Protein AF-A0A7U7AYL2-F1 (afdb_monomer_lite)

Sequence (68 aa):
MGLETHIARRGSRYYFRIRVPDDLIGFFGRRELKRSLGTASQREARFRASQLRQIAYTGFRTLRIAAL

Foldseek 3Di:
DDLCVQWDDDPQWIKGKDADPPVCCVVVVDGMDIGTLPGSDPVSSSVSNVVVVVVRVVVSVVVVVVVD

Secondary structure (DSSP, 8-state):
--TTTTEEEETTEEEEEEEPPGGGHHHHSSSEEEEE---S-HHHHHHHHHHHHHHHHHHHHHHHHHT-

Radius of gyration: 13.04 Å; chains: 1; bounding box: 30×19×32 Å

Structure (mmCIF, N/CA/C/O backbone):
data_AF-A0A7U7AYL2-F1
#
_entry.id   AF-A0A7U7AYL2-F1
#
loop_
_atom_site.group_PDB
_atom_site.id
_atom_site.type_symbol
_atom_site.label_atom_id
_atom_site.label_alt_id
_atom_site.label_comp_id
_atom_site.label_asym_id
_atom_site.label_entity_id
_atom_site.label_seq_id
_atom_site.pdbx_PDB_ins_code
_atom_site.Cartn_x
_atom_site.Cartn_y
_atom_site.Cartn_z
_atom_site.occupancy
_atom_site.B_iso_or_equiv
_atom_site.auth_seq_id
_atom_site.auth_comp_id
_atom_site.auth_asym_id
_atom_site.auth_atom_id
_atom_site.pdbx_PDB_model_num
ATOM 1 N N . MET A 1 1 ? -17.841 5.427 -8.359 1.00 37.22 1 MET A N 1
ATOM 2 C CA . MET A 1 1 ? -16.472 4.966 -8.025 1.00 37.22 1 MET A CA 1
ATOM 3 C C . MET A 1 1 ? -16.231 5.224 -6.537 1.00 37.22 1 MET A C 1
ATOM 5 O O . MET A 1 1 ? -15.742 6.284 -6.173 1.00 37.22 1 MET A O 1
ATOM 9 N N . GLY A 1 2 ? -16.714 4.333 -5.664 1.00 36.00 2 GLY A N 1
ATOM 10 C CA . GLY A 1 2 ? -16.719 4.549 -4.211 1.00 36.00 2 GLY A CA 1
ATOM 11 C C . GLY A 1 2 ? -15.342 4.348 -3.569 1.00 36.00 2 GLY A C 1
ATOM 12 O O . GLY A 1 2 ? -14.563 3.514 -4.013 1.00 36.00 2 GLY A O 1
ATOM 13 N N . LEU A 1 3 ? -15.066 5.084 -2.490 1.00 44.78 3 LEU A N 1
ATOM 14 C CA . LEU A 1 3 ? -13.841 5.079 -1.664 1.00 44.78 3 LEU A CA 1
ATOM 15 C C . LEU A 1 3 ? -13.464 3.718 -1.024 1.00 44.78 3 LEU A C 1
ATOM 17 O O . LEU A 1 3 ? -12.541 3.646 -0.214 1.00 44.78 3 LEU A O 1
ATOM 21 N N . GLU A 1 4 ? -14.158 2.636 -1.372 1.00 55.25 4 GLU A N 1
ATOM 22 C CA . GLU A 1 4 ? -14.004 1.297 -0.793 1.00 55.25 4 GLU A CA 1
ATOM 23 C C . GLU A 1 4 ? -13.010 0.410 -1.564 1.00 55.25 4 GLU A C 1
ATOM 25 O O . GLU A 1 4 ? -12.634 -0.654 -1.084 1.00 55.25 4 GLU A O 1
ATOM 30 N N . THR A 1 5 ? -12.508 0.857 -2.723 1.00 72.88 5 THR A N 1
ATOM 31 C CA . THR A 1 5 ? -11.709 0.038 -3.660 1.00 72.88 5 THR A CA 1
ATOM 32 C C . THR A 1 5 ? -10.410 -0.533 -3.075 1.00 72.88 5 THR A C 1
ATOM 34 O O . THR A 1 5 ? -9.929 -1.568 -3.534 1.00 72.88 5 THR A O 1
ATOM 37 N N . HIS A 1 6 ? -9.832 0.109 -2.055 1.00 86.88 6 HIS A N 1
ATOM 38 C CA . HIS A 1 6 ? -8.524 -0.277 -1.507 1.00 86.88 6 HIS A CA 1
ATOM 39 C C . HIS A 1 6 ? -8.572 -0.871 -0.105 1.00 86.88 6 HIS A C 1
ATOM 41 O O . HIS A 1 6 ? -7.517 -1.122 0.475 1.00 86.88 6 HIS A O 1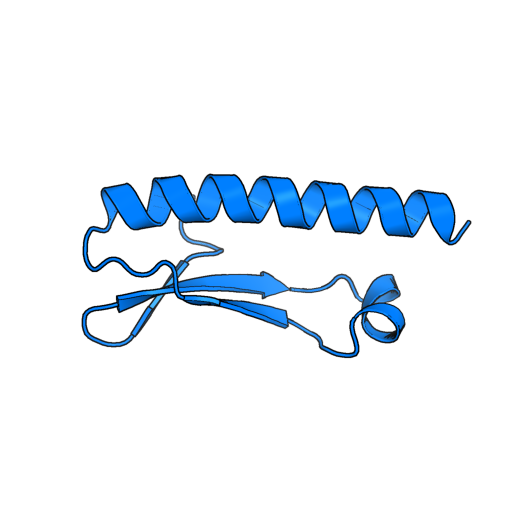
ATOM 47 N N . ILE A 1 7 ? -9.760 -1.083 0.463 1.00 92.62 7 ILE A N 1
ATOM 48 C CA . ILE A 1 7 ? -9.904 -1.593 1.826 1.00 92.62 7 ILE A CA 1
ATOM 49 C C . ILE A 1 7 ? -10.626 -2.931 1.779 1.00 92.62 7 ILE A C 1
ATOM 51 O O . ILE A 1 7 ? -11.722 -3.046 1.247 1.00 92.62 7 ILE A O 1
ATOM 55 N N . ALA A 1 8 ? -10.021 -3.946 2.381 1.00 91.62 8 ALA A N 1
ATOM 56 C CA . ALA A 1 8 ? -10.638 -5.243 2.596 1.00 91.62 8 ALA A CA 1
ATOM 57 C C . ALA A 1 8 ? -10.764 -5.504 4.098 1.00 91.62 8 ALA A C 1
ATOM 59 O O . ALA A 1 8 ? -9.798 -5.344 4.847 1.00 91.62 8 ALA A O 1
ATOM 60 N N . ARG A 1 9 ? -11.943 -5.936 4.547 1.00 90.62 9 ARG A N 1
ATOM 61 C CA . ARG A 1 9 ? -12.136 -6.423 5.915 1.00 90.62 9 ARG A CA 1
ATOM 62 C C . ARG A 1 9 ? -11.850 -7.923 5.961 1.00 90.62 9 ARG A C 1
ATOM 64 O O . ARG A 1 9 ? -12.372 -8.678 5.147 1.00 90.62 9 ARG A O 1
ATOM 71 N N . ARG A 1 10 ? -11.037 -8.363 6.921 1.00 88.50 10 ARG A N 1
ATOM 72 C CA . ARG A 1 10 ? -10.859 -9.781 7.264 1.00 88.50 10 ARG A CA 1
ATOM 73 C C . ARG A 1 10 ? -11.057 -9.944 8.767 1.00 88.50 10 ARG A C 1
ATOM 75 O O . ARG A 1 10 ? -10.229 -9.495 9.558 1.00 88.50 10 ARG A O 1
ATOM 82 N N . GLY A 1 11 ? -12.175 -10.558 9.148 1.00 89.19 11 GLY A N 1
ATOM 83 C CA . GLY A 1 11 ? -12.595 -10.656 10.545 1.00 89.19 11 GLY A CA 1
ATOM 84 C C . GLY A 1 11 ? -12.752 -9.273 11.185 1.00 89.19 11 GLY A C 1
ATOM 85 O O . GLY A 1 11 ? -13.495 -8.417 10.693 1.00 89.19 11 GLY A O 1
ATOM 86 N N . SER A 1 12 ? -12.018 -9.041 12.272 1.00 89.50 12 SER A N 1
ATOM 87 C CA . SER A 1 12 ? -12.005 -7.773 13.007 1.00 89.50 12 SER A CA 1
ATOM 88 C C . SER A 1 12 ? -10.995 -6.749 12.483 1.00 89.50 12 SER A C 1
ATOM 90 O O . SER A 1 12 ? -10.934 -5.652 13.022 1.00 89.50 12 SER A O 1
ATOM 92 N N . ARG A 1 13 ? -10.195 -7.057 11.452 1.00 92.00 13 ARG A N 1
ATOM 93 C CA . ARG A 1 13 ? -9.135 -6.157 10.966 1.00 92.00 13 ARG A CA 1
ATOM 94 C C . ARG A 1 13 ? -9.371 -5.692 9.539 1.00 92.00 13 ARG A C 1
ATOM 96 O O . ARG A 1 13 ? -9.808 -6.456 8.675 1.00 92.00 13 ARG A O 1
ATOM 103 N N . TYR A 1 14 ? -9.005 -4.441 9.283 1.00 95.19 14 TYR A N 1
ATOM 104 C CA . TYR A 1 14 ? -8.945 -3.890 7.937 1.00 95.19 14 TYR A CA 1
ATOM 105 C C . TYR A 1 14 ? -7.548 -4.031 7.326 1.00 95.19 14 TYR A C 1
ATOM 107 O O . TYR A 1 14 ? -6.525 -3.935 8.006 1.00 95.19 14 TYR A O 1
ATOM 115 N N . TYR A 1 15 ? -7.518 -4.238 6.015 1.00 96.00 15 TYR A N 1
ATOM 116 C CA . TYR A 1 15 ? -6.321 -4.359 5.196 1.00 96.00 15 TYR A CA 1
ATOM 117 C C . TYR A 1 15 ? -6.416 -3.399 4.019 1.00 96.00 15 TYR A C 1
ATOM 119 O O . TYR A 1 15 ? -7.465 -3.274 3.395 1.00 96.00 15 TYR A O 1
ATOM 127 N N . PHE A 1 16 ? -5.301 -2.762 3.699 1.00 96.25 16 PHE A N 1
ATOM 128 C CA . PHE A 1 16 ? -5.099 -2.026 2.470 1.00 96.25 16 PHE A CA 1
ATOM 129 C C . PHE A 1 16 ? -4.676 -2.985 1.360 1.00 96.25 16 PHE A C 1
ATOM 131 O O . PHE A 1 16 ? -3.832 -3.858 1.589 1.00 96.25 16 PHE A O 1
ATOM 138 N N . ARG A 1 17 ? -5.238 -2.803 0.167 1.00 95.38 17 ARG A N 1
ATOM 139 C CA . ARG A 1 17 ? -4.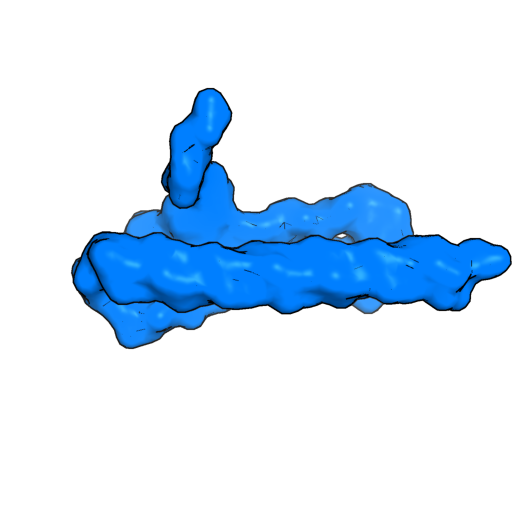846 -3.507 -1.053 1.00 95.38 17 ARG A CA 1
ATOM 140 C C . ARG A 1 17 ? -4.834 -2.563 -2.250 1.00 95.38 17 ARG A C 1
ATOM 142 O O . ARG A 1 17 ? -5.775 -1.800 -2.466 1.00 95.38 17 ARG A O 1
ATOM 149 N N . ILE A 1 18 ? -3.787 -2.633 -3.059 1.00 95.00 18 ILE A N 1
ATOM 150 C CA . ILE A 1 18 ? -3.703 -1.900 -4.323 1.00 95.00 18 ILE A CA 1
ATOM 151 C C . ILE A 1 18 ? -2.964 -2.741 -5.355 1.00 95.00 18 ILE A C 1
ATOM 153 O O . ILE A 1 18 ? -1.956 -3.375 -5.043 1.00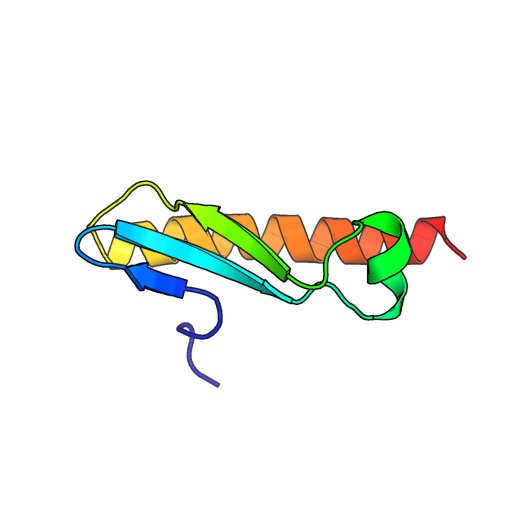 95.00 18 ILE A O 1
ATOM 157 N N . ARG A 1 19 ? -3.479 -2.769 -6.586 1.00 94.88 19 ARG A N 1
ATOM 158 C CA . ARG A 1 19 ? -2.795 -3.441 -7.692 1.00 94.88 19 ARG A CA 1
ATOM 159 C C . ARG A 1 19 ? -1.508 -2.698 -8.029 1.00 94.88 19 ARG A C 1
ATOM 161 O O . ARG A 1 19 ? -1.494 -1.468 -8.051 1.00 94.88 19 ARG A O 1
ATOM 168 N N . VAL A 1 20 ? -0.457 -3.460 -8.297 1.00 95.06 20 VAL A N 1
ATOM 169 C CA . VAL A 1 20 ? 0.763 -2.936 -8.909 1.00 95.06 20 VAL A CA 1
ATOM 170 C C . VAL A 1 20 ? 0.490 -2.789 -10.410 1.00 95.06 20 VAL A C 1
ATOM 172 O O . VAL A 1 20 ? -0.092 -3.709 -10.991 1.00 95.06 20 VAL A O 1
ATOM 175 N N . PRO A 1 21 ? 0.836 -1.652 -11.037 1.00 94.69 21 PRO A N 1
ATOM 176 C CA . PRO A 1 21 ? 0.740 -1.508 -12.486 1.00 94.69 21 PRO A CA 1
ATOM 177 C C . PRO A 1 21 ? 1.586 -2.547 -13.223 1.00 94.69 21 PRO A C 1
ATOM 179 O O . PRO A 1 21 ? 2.652 -2.898 -12.729 1.00 94.69 21 PRO A O 1
ATOM 182 N N . ASP A 1 22 ? 1.123 -3.020 -14.383 1.00 94.50 22 ASP A N 1
ATOM 183 C CA . ASP A 1 22 ? 1.746 -4.141 -15.107 1.00 94.50 22 ASP A CA 1
ATOM 184 C C . ASP A 1 22 ? 3.230 -3.892 -15.419 1.00 94.50 22 ASP A C 1
ATOM 186 O O . ASP A 1 22 ? 4.085 -4.717 -15.100 1.00 94.50 22 ASP A O 1
ATOM 190 N N . ASP A 1 23 ? 3.535 -2.671 -15.867 1.00 94.00 23 ASP A N 1
ATOM 191 C CA . ASP A 1 23 ? 4.887 -2.176 -16.136 1.00 94.00 23 ASP A CA 1
ATOM 192 C C . ASP A 1 23 ? 5.816 -2.211 -14.911 1.00 94.00 23 ASP A C 1
ATOM 194 O O . ASP A 1 23 ? 7.031 -2.323 -15.046 1.00 94.00 23 ASP A O 1
ATOM 198 N N . LEU A 1 24 ? 5.257 -2.166 -13.700 1.00 94.75 24 LEU A N 1
ATOM 199 C CA . LEU A 1 24 ? 6.013 -2.173 -12.448 1.00 94.75 24 LEU A CA 1
ATOM 200 C C . LEU A 1 24 ? 6.020 -3.543 -11.760 1.00 94.75 24 LEU A C 1
ATOM 202 O O . LEU A 1 24 ? 6.661 -3.690 -10.716 1.00 94.75 24 LEU A O 1
ATOM 206 N N . ILE A 1 25 ? 5.341 -4.562 -12.302 1.00 94.69 25 ILE A N 1
ATOM 207 C CA . ILE A 1 25 ? 5.310 -5.896 -11.681 1.00 94.69 25 ILE A CA 1
ATOM 208 C C . ILE A 1 25 ? 6.724 -6.473 -11.585 1.00 94.69 25 ILE A C 1
ATOM 210 O O . ILE A 1 25 ? 7.064 -7.032 -10.543 1.00 94.69 25 ILE A O 1
ATOM 214 N N . GLY A 1 26 ? 7.557 -6.285 -12.615 1.00 92.56 26 GLY A N 1
ATOM 215 C CA . GLY A 1 26 ? 8.958 -6.719 -12.604 1.00 92.56 26 GLY A CA 1
ATOM 216 C C . GLY A 1 26 ? 9.776 -6.067 -11.484 1.00 92.56 26 GLY A C 1
ATOM 217 O O . GLY A 1 26 ? 10.552 -6.746 -10.821 1.00 92.56 26 GLY A O 1
ATOM 218 N N . PHE A 1 27 ? 9.533 -4.783 -11.202 1.00 91.44 27 PHE A N 1
ATOM 219 C CA . PHE A 1 27 ? 10.218 -4.058 -10.129 1.00 91.44 27 PHE A CA 1
ATOM 220 C C . PHE A 1 27 ? 9.763 -4.509 -8.733 1.00 91.44 27 PHE A C 1
ATOM 222 O O . PHE A 1 27 ? 10.575 -4.705 -7.833 1.00 91.44 27 PHE A O 1
ATOM 229 N N . PHE A 1 28 ? 8.453 -4.675 -8.524 1.00 90.50 28 PHE A N 1
ATOM 230 C CA . PHE A 1 28 ? 7.910 -5.032 -7.208 1.00 90.50 28 PHE A CA 1
ATOM 231 C C . PHE A 1 28 ? 7.900 -6.540 -6.921 1.00 90.50 28 PHE A C 1
ATOM 233 O O . PHE A 1 28 ? 7.680 -6.923 -5.768 1.00 90.50 28 PHE A O 1
ATOM 240 N N . GLY A 1 29 ? 8.051 -7.391 -7.939 1.00 93.81 29 GLY A N 1
ATOM 241 C CA . GLY A 1 29 ? 7.973 -8.854 -7.841 1.00 93.81 29 GLY A CA 1
ATOM 242 C C . GLY A 1 29 ? 6.584 -9.397 -7.477 1.00 93.81 29 GLY A C 1
ATOM 243 O O . GLY A 1 29 ? 6.440 -10.561 -7.112 1.00 93.81 29 GLY A O 1
ATOM 244 N N . ARG A 1 30 ? 5.541 -8.558 -7.511 1.00 94.81 30 ARG A N 1
ATOM 245 C CA . ARG A 1 30 ? 4.174 -8.916 -7.101 1.00 94.81 30 ARG A CA 1
ATOM 246 C C . ARG A 1 30 ? 3.131 -8.074 -7.819 1.00 94.81 30 ARG A C 1
ATOM 248 O O . ARG A 1 30 ? 3.365 -6.915 -8.136 1.00 94.81 30 ARG A O 1
ATOM 255 N N . ARG A 1 31 ? 1.941 -8.653 -8.003 1.00 95.88 31 ARG A N 1
ATOM 256 C CA . ARG A 1 31 ? 0.808 -8.028 -8.717 1.00 95.88 31 ARG A CA 1
ATOM 257 C C . ARG A 1 31 ? -0.071 -7.144 -7.824 1.00 95.88 31 ARG A C 1
ATOM 259 O O . ARG A 1 31 ? -0.879 -6.360 -8.314 1.00 95.88 31 ARG A O 1
ATOM 266 N N . GLU A 1 32 ? 0.054 -7.277 -6.506 1.00 95.31 32 GLU A N 1
ATOM 267 C CA . GLU A 1 32 ? -0.732 -6.524 -5.526 1.00 95.31 32 GLU A CA 1
ATOM 268 C C . GLU A 1 32 ? 0.131 -6.184 -4.304 1.00 95.31 32 GLU A C 1
ATOM 270 O O . GLU A 1 32 ? 0.858 -7.031 -3.780 1.00 95.31 32 GLU A O 1
ATOM 275 N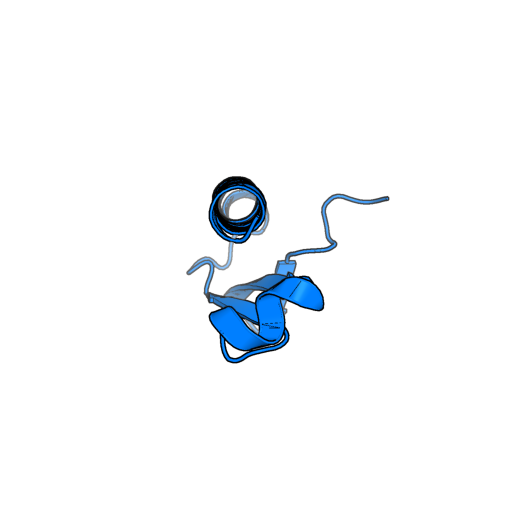 N . LEU A 1 33 ? 0.032 -4.942 -3.828 1.00 94.19 33 LEU A N 1
ATOM 276 C CA . LEU A 1 33 ? 0.537 -4.533 -2.523 1.00 94.19 33 LEU A CA 1
ATOM 277 C C . LEU A 1 33 ? -0.586 -4.690 -1.504 1.00 94.19 33 LEU A C 1
ATOM 279 O O . LEU A 1 33 ? -1.630 -4.046 -1.618 1.00 94.19 33 LEU A O 1
ATOM 283 N N . LYS A 1 34 ? -0.350 -5.514 -0.484 1.00 95.00 34 LYS A N 1
ATOM 284 C CA . LYS A 1 34 ? -1.281 -5.742 0.620 1.00 95.00 34 LYS A CA 1
ATOM 285 C C . LYS A 1 34 ? -0.616 -5.399 1.945 1.00 95.00 34 LYS A C 1
ATOM 287 O O . LYS A 1 34 ? 0.501 -5.838 2.209 1.00 95.00 34 LYS A O 1
ATOM 292 N N . ARG A 1 35 ? -1.311 -4.651 2.803 1.00 94.75 35 ARG A N 1
ATOM 293 C CA . ARG A 1 35 ? -0.812 -4.278 4.135 1.00 94.75 35 ARG A CA 1
ATOM 294 C C . ARG A 1 35 ? -1.941 -4.235 5.155 1.00 94.75 35 ARG A C 1
ATOM 296 O O . ARG A 1 35 ? -3.034 -3.780 4.848 1.00 94.75 35 ARG A O 1
ATOM 303 N N . SER A 1 36 ? -1.697 -4.708 6.375 1.00 95.50 36 SER A N 1
ATOM 304 C CA . SER A 1 36 ? -2.653 -4.527 7.475 1.00 95.50 36 SER A CA 1
ATOM 305 C C . SER A 1 36 ? -2.791 -3.041 7.805 1.00 95.50 36 SER A C 1
ATOM 307 O O . SER A 1 36 ? -1.782 -2.348 7.926 1.00 95.50 36 SER A O 1
ATOM 309 N N . LEU A 1 37 ? -4.025 -2.561 7.975 1.00 95.38 37 LEU A N 1
ATOM 310 C CA . LEU A 1 37 ? -4.296 -1.211 8.477 1.00 95.38 37 LEU A CA 1
ATOM 311 C C . LEU A 1 37 ? -4.254 -1.154 10.004 1.00 95.38 37 LE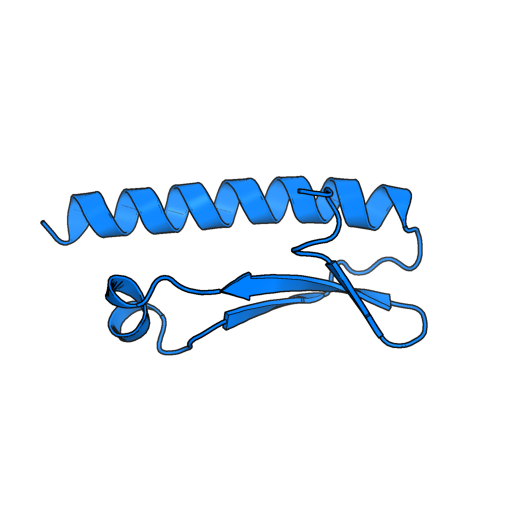U A C 1
ATOM 313 O O . LEU A 1 37 ? -4.295 -0.063 10.560 1.00 95.38 37 LEU A O 1
ATOM 317 N N . GLY A 1 38 ? -4.156 -2.303 10.683 1.00 94.69 38 GLY A N 1
ATOM 318 C CA . GLY A 1 38 ? -3.931 -2.377 12.129 1.00 94.69 38 GLY A CA 1
ATOM 319 C C . GLY A 1 38 ? -5.065 -1.803 12.979 1.00 94.69 38 GLY A C 1
ATOM 320 O O . GLY A 1 38 ? -4.814 -1.383 14.099 1.00 94.69 38 GLY A O 1
ATOM 321 N N . THR A 1 39 ? -6.286 -1.745 12.449 1.00 94.44 39 THR A N 1
ATOM 322 C CA . THR A 1 39 ? -7.456 -1.212 13.157 1.00 94.44 39 THR A CA 1
ATOM 323 C C . THR A 1 39 ? -8.717 -1.998 12.802 1.00 94.44 39 THR A C 1
ATOM 325 O O . THR A 1 39 ? -8.827 -2.557 11.702 1.00 94.44 39 THR A O 1
ATOM 328 N N . ALA A 1 40 ? -9.650 -2.044 13.754 1.00 94.12 40 ALA A N 1
ATOM 329 C CA . ALA A 1 40 ? -11.019 -2.532 13.592 1.00 94.12 40 ALA A CA 1
ATOM 330 C C . ALA A 1 40 ? -12.018 -1.392 13.324 1.00 94.12 40 ALA A C 1
ATOM 332 O O . ALA A 1 40 ? -13.176 -1.645 12.996 1.00 94.12 40 ALA A O 1
ATOM 333 N N . SER A 1 41 ? -11.580 -0.134 13.447 1.00 94.31 41 SER A N 1
ATOM 334 C CA . SER A 1 41 ? -12.398 1.046 13.179 1.00 94.31 41 SER A CA 1
ATOM 335 C C . SER A 1 41 ? -12.422 1.338 11.683 1.00 94.31 41 SER A C 1
ATOM 337 O O . SER A 1 41 ? -11.384 1.559 11.059 1.00 94.31 41 SER A O 1
ATOM 339 N N . GLN A 1 42 ? -13.617 1.370 11.089 1.00 91.50 42 GLN A N 1
ATOM 340 C CA . GLN A 1 42 ? -13.777 1.647 9.659 1.00 91.50 42 GLN A CA 1
ATOM 341 C C . GLN A 1 42 ? -13.308 3.062 9.295 1.00 91.50 42 GLN A C 1
ATOM 343 O O . GLN A 1 42 ? -12.679 3.263 8.255 1.00 91.50 42 GLN A O 1
ATOM 348 N N . ARG A 1 43 ? -13.588 4.046 10.159 1.00 93.88 43 ARG A N 1
ATOM 349 C CA . ARG A 1 43 ? -13.180 5.442 9.952 1.00 93.88 43 ARG A CA 1
ATOM 350 C C . ARG A 1 43 ? -11.660 5.570 9.944 1.00 93.88 43 ARG A C 1
ATOM 352 O O . ARG A 1 43 ? -11.097 6.178 9.038 1.00 93.88 43 ARG A O 1
ATOM 359 N N . GLU A 1 44 ? -11.002 4.944 10.913 1.00 95.56 44 GLU A N 1
ATOM 360 C CA . GLU A 1 44 ? -9.544 4.940 10.993 1.00 95.56 44 GLU A CA 1
ATOM 361 C C . GLU A 1 44 ? -8.913 4.156 9.834 1.00 95.56 44 GLU A C 1
ATOM 363 O O . GLU A 1 44 ? -7.926 4.598 9.246 1.00 95.56 44 GLU A O 1
ATOM 368 N N . ALA A 1 45 ? -9.520 3.034 9.436 1.00 95.06 45 ALA A N 1
ATOM 369 C CA . ALA A 1 45 ? -9.090 2.272 8.273 1.00 95.06 45 ALA A CA 1
ATOM 370 C C . ALA A 1 45 ? -9.131 3.120 6.995 1.00 95.06 45 ALA A C 1
ATOM 372 O O . ALA A 1 45 ? -8.166 3.113 6.234 1.00 95.06 45 ALA A O 1
ATOM 373 N N . ARG A 1 46 ? -10.204 3.892 6.775 1.00 93.81 46 ARG A N 1
ATOM 374 C CA . ARG A 1 46 ? -10.318 4.808 5.627 1.00 93.81 46 ARG A CA 1
ATOM 375 C C . ARG A 1 46 ? -9.226 5.872 5.626 1.00 93.81 46 ARG A C 1
ATOM 377 O O . ARG A 1 46 ? -8.606 6.095 4.589 1.00 93.81 46 ARG A O 1
ATOM 384 N N . PHE A 1 47 ? -8.952 6.470 6.783 1.00 94.81 47 PHE A N 1
ATOM 385 C CA . PHE A 1 47 ? -7.885 7.459 6.922 1.00 94.81 47 PHE A CA 1
ATOM 386 C C . PHE A 1 47 ? -6.508 6.864 6.581 1.00 94.81 47 PHE A C 1
ATOM 388 O O . PHE A 1 47 ? -5.838 7.337 5.660 1.00 94.81 47 PHE A O 1
ATOM 395 N N . ARG A 1 48 ? -6.128 5.758 7.235 1.00 95.88 48 ARG A N 1
ATOM 396 C CA . ARG A 1 48 ? -4.839 5.080 7.008 1.00 95.88 48 ARG A CA 1
ATOM 397 C C . ARG A 1 48 ? -4.700 4.562 5.569 1.00 95.88 48 ARG A C 1
ATOM 399 O O . ARG A 1 48 ? -3.630 4.655 4.970 1.00 95.88 48 ARG A O 1
ATOM 406 N N . ALA A 1 49 ? -5.782 4.050 4.980 1.00 95.31 49 ALA A N 1
ATOM 407 C CA . ALA A 1 49 ? -5.800 3.610 3.587 1.00 95.31 49 ALA A CA 1
ATOM 408 C C . ALA A 1 49 ? -5.588 4.767 2.606 1.00 95.31 49 ALA A C 1
ATOM 410 O O . ALA A 1 49 ? -4.894 4.589 1.610 1.00 95.31 49 ALA A O 1
ATOM 411 N N . SER A 1 50 ? -6.146 5.950 2.883 1.00 94.38 50 SER A N 1
ATOM 412 C CA . SER A 1 50 ? -5.927 7.139 2.053 1.00 94.38 50 SER A CA 1
ATOM 413 C C . SER A 1 50 ? -4.452 7.546 2.030 1.00 94.38 50 SER A C 1
ATOM 415 O O . SER A 1 50 ? -3.909 7.818 0.961 1.00 94.38 50 SER A O 1
ATOM 417 N N . GLN A 1 51 ? -3.780 7.507 3.184 1.00 95.12 51 GLN A N 1
ATOM 418 C CA . GLN A 1 51 ? -2.345 7.796 3.279 1.00 95.12 51 GLN A CA 1
ATOM 419 C C . GLN A 1 51 ? -1.509 6.770 2.500 1.00 95.12 51 GLN A C 1
ATOM 421 O O . GLN A 1 51 ? -0.679 7.142 1.672 1.00 95.12 51 GLN A O 1
ATOM 426 N N . LEU A 1 52 ? -1.770 5.469 2.691 1.00 95.75 52 LEU A N 1
ATOM 427 C CA . LEU A 1 52 ? -1.073 4.409 1.950 1.00 95.75 52 LEU A CA 1
ATOM 428 C C . LEU A 1 52 ? -1.324 4.483 0.442 1.00 95.75 52 LEU A C 1
ATOM 430 O O . LEU A 1 52 ? -0.416 4.215 -0.341 1.00 95.75 52 LEU A O 1
ATOM 434 N N . ARG A 1 53 ? -2.533 4.877 0.030 1.00 95.12 53 ARG A N 1
ATOM 435 C CA . ARG A 1 53 ? -2.877 5.095 -1.375 1.00 95.12 53 ARG A CA 1
ATOM 436 C C . ARG A 1 53 ? -2.007 6.188 -1.984 1.00 95.12 53 ARG A C 1
ATOM 438 O O . ARG A 1 53 ? -1.446 5.977 -3.054 1.00 95.12 53 ARG A O 1
ATOM 445 N N . GLN A 1 54 ? -1.880 7.328 -1.308 1.00 95.62 54 GLN A N 1
ATOM 446 C CA . GLN A 1 54 ? -1.049 8.431 -1.785 1.00 95.62 54 GLN A CA 1
ATOM 447 C C . GLN A 1 54 ? 0.417 8.005 -1.911 1.00 95.62 54 GLN A C 1
ATOM 449 O O . GLN A 1 54 ? 1.020 8.217 -2.957 1.00 95.62 54 GLN A O 1
ATOM 454 N N . ILE A 1 55 ? 0.955 7.321 -0.897 1.00 95.81 55 ILE A N 1
ATOM 455 C CA . ILE A 1 55 ? 2.329 6.798 -0.916 1.00 95.81 55 ILE A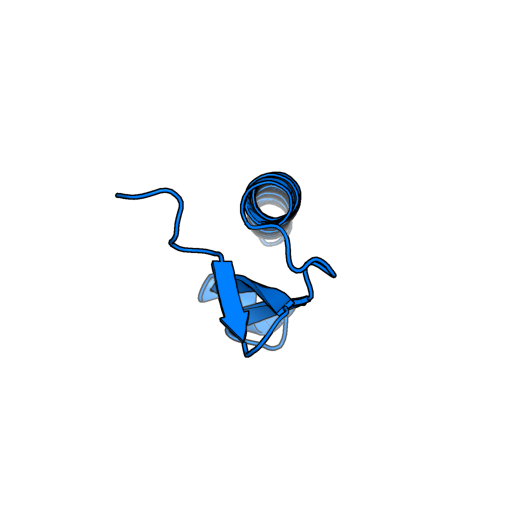 CA 1
ATOM 456 C C . ILE A 1 55 ? 2.538 5.839 -2.095 1.00 95.81 55 ILE A C 1
ATOM 458 O O . ILE A 1 55 ? 3.514 5.975 -2.830 1.00 95.81 55 ILE A O 1
ATOM 462 N N . ALA A 1 56 ? 1.615 4.896 -2.303 1.00 94.81 56 ALA A N 1
ATOM 463 C CA . ALA A 1 56 ? 1.708 3.930 -3.393 1.00 94.81 56 ALA A CA 1
ATOM 464 C C . ALA A 1 56 ? 1.701 4.617 -4.766 1.00 94.81 56 ALA A C 1
ATOM 466 O O . ALA A 1 56 ? 2.570 4.337 -5.586 1.00 94.81 56 ALA A O 1
ATOM 467 N N . TYR A 1 57 ? 0.773 5.550 -5.007 1.00 94.81 57 TYR A N 1
ATOM 468 C CA . TYR A 1 57 ? 0.709 6.264 -6.285 1.00 94.81 57 TYR A CA 1
ATOM 469 C C . TYR A 1 57 ? 1.929 7.142 -6.539 1.00 94.81 57 TYR A C 1
ATOM 471 O O . TYR A 1 57 ? 2.428 7.155 -7.663 1.00 94.81 57 TYR A O 1
ATOM 479 N N . THR A 1 58 ? 2.435 7.834 -5.517 1.00 96.38 58 THR A N 1
ATOM 480 C CA . THR A 1 58 ? 3.686 8.588 -5.639 1.00 96.38 58 THR A CA 1
ATOM 481 C C . THR A 1 58 ? 4.835 7.653 -5.999 1.00 96.38 58 THR A C 1
ATOM 483 O O . THR A 1 58 ? 5.539 7.922 -6.965 1.00 96.38 58 THR A O 1
ATOM 486 N N . GLY A 1 59 ? 4.972 6.516 -5.308 1.00 94.81 59 GLY A N 1
ATOM 487 C CA . GLY A 1 59 ? 6.000 5.520 -5.614 1.00 94.81 59 GLY A CA 1
ATOM 488 C C . GLY A 1 59 ? 5.905 4.984 -7.044 1.00 94.81 59 GLY A C 1
ATOM 489 O O . GLY A 1 59 ? 6.904 4.965 -7.757 1.00 94.81 59 GLY A O 1
ATOM 490 N N . PHE A 1 60 ? 4.703 4.622 -7.503 1.00 95.19 60 PHE A N 1
ATOM 491 C CA . PHE A 1 60 ? 4.491 4.176 -8.884 1.00 95.19 60 PHE A CA 1
ATOM 492 C C . PHE A 1 60 ? 4.863 5.254 -9.903 1.00 95.19 60 PHE A C 1
ATOM 494 O O . PHE A 1 60 ? 5.516 4.962 -10.900 1.00 95.19 60 PHE A O 1
ATOM 501 N N . ARG A 1 61 ? 4.477 6.509 -9.651 1.00 95.44 61 ARG A N 1
ATOM 502 C CA . ARG A 1 61 ? 4.813 7.634 -10.529 1.00 95.44 61 ARG A CA 1
ATOM 503 C C . ARG A 1 61 ? 6.320 7.868 -10.587 1.00 95.44 61 ARG A C 1
ATOM 505 O O . ARG A 1 61 ? 6.851 8.043 -11.675 1.00 95.44 61 ARG A O 1
ATOM 512 N N . THR A 1 62 ? 6.996 7.861 -9.442 1.00 95.56 62 THR A N 1
ATOM 513 C CA . THR A 1 62 ? 8.447 8.061 -9.372 1.00 95.56 62 THR A CA 1
ATOM 514 C C . THR A 1 62 ? 9.193 6.971 -10.131 1.00 95.56 62 THR A C 1
ATOM 516 O O . THR A 1 62 ? 10.074 7.289 -10.921 1.00 95.56 62 THR A O 1
ATOM 519 N N . LEU A 1 63 ? 8.806 5.705 -9.958 1.00 94.50 63 LEU A N 1
ATOM 520 C CA . LEU A 1 63 ? 9.443 4.592 -10.664 1.00 94.50 63 LEU A CA 1
ATOM 521 C C . LEU A 1 63 ? 9.236 4.663 -12.175 1.00 94.50 63 LEU A C 1
ATOM 523 O O . LEU A 1 63 ? 10.165 4.385 -12.917 1.00 94.50 63 LEU A O 1
ATOM 527 N N . ARG A 1 64 ? 8.062 5.097 -12.638 1.00 91.94 64 ARG A N 1
ATOM 528 C CA . ARG A 1 64 ? 7.820 5.308 -14.071 1.00 91.94 64 ARG A CA 1
ATOM 529 C C . ARG A 1 64 ? 8.668 6.422 -14.671 1.00 91.94 64 ARG A C 1
ATOM 531 O O . ARG A 1 64 ? 9.039 6.316 -15.825 1.00 91.94 64 ARG A O 1
ATOM 538 N N . ILE A 1 65 ? 8.955 7.477 -13.910 1.00 91.62 65 ILE A N 1
ATOM 539 C CA . ILE A 1 65 ? 9.845 8.556 -14.363 1.00 91.62 65 ILE A CA 1
ATOM 540 C C . ILE A 1 65 ? 11.299 8.078 -14.378 1.00 91.62 65 ILE A C 1
ATOM 542 O O . ILE A 1 65 ? 12.033 8.436 -15.282 1.00 91.62 65 ILE A O 1
ATOM 546 N N . ALA A 1 66 ? 11.710 7.287 -13.384 1.00 86.19 66 ALA A N 1
ATOM 547 C CA . ALA A 1 66 ? 13.086 6.808 -13.260 1.00 86.19 66 ALA A CA 1
ATOM 548 C C . ALA A 1 66 ? 13.422 5.609 -14.168 1.00 86.19 66 ALA A C 1
ATOM 550 O O . ALA A 1 66 ? 14.595 5.307 -14.353 1.00 86.19 66 ALA A O 1
ATOM 551 N N . ALA A 1 67 ? 12.411 4.893 -14.668 1.00 72.19 67 ALA A N 1
ATOM 552 C CA . ALA A 1 67 ? 12.558 3.765 -15.591 1.00 72.19 67 ALA A CA 1
ATOM 553 C C . ALA A 1 67 ? 12.416 4.163 -17.078 1.00 72.19 67 ALA A C 1
ATOM 555 O O . ALA A 1 67 ? 12.436 3.281 -17.937 1.00 72.19 67 ALA A O 1
ATOM 556 N N . LEU A 1 68 ? 12.249 5.461 -17.359 1.00 56.75 68 LEU A N 1
ATOM 557 C CA . LEU A 1 68 ? 12.348 6.094 -18.680 1.00 56.75 68 LEU A CA 1
ATOM 558 C C . LEU A 1 68 ? 13.719 6.761 -18.816 1.00 56.75 68 LEU A C 1
ATOM 560 O O . LEU A 1 68 ? 14.249 6.745 -19.947 1.00 56.75 68 LEU A O 1
#

pLDDT: mean 89.73, std 13.23, range [36.0, 96.38]